Protein AF-A0A1H4JZY3-F1 (afdb_monomer)

Solvent-accessible surface area (backbone atoms only — not comparable to full-atom values): 5199 Å² total; per-residue (Å²): 132,78,88,72,93,86,66,78,89,79,74,81,90,77,78,88,74,80,87,81,73,85,69,72,85,64,83,84,72,58,49,49,100,85,64,25,34,53,93,82,47,30,41,78,25,76,60,78,72,42,64,39,40,57,62,59,50,16,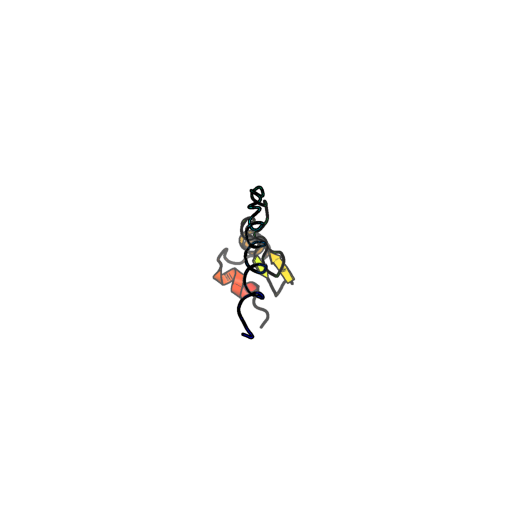65,78,70,74,47,63,76,44,74,67,49,43,51,61,65,28,54,76,127

Foldseek 3Di:
DPDDVVPPVPPPPPPPDDDPPPDPPPDQPQQDPLGARVVVQWDQQCQVRDTDRLVVVCVVVVHDSDPVRSCVVSDDD

Mean predicted aligned error: 12.85 Å

pLDDT: mean 82.62, std 18.39, range [44.31, 98.31]

Radius of gyration: 26.26 Å; Cα contacts (8 Å, |Δi|>4): 65; chains: 1; bounding box: 57×64×37 Å

Structure (mmCIF, N/CA/C/O backbone):
data_AF-A0A1H4JZY3-F1
#
_entry.id   AF-A0A1H4JZY3-F1
#
loop_
_atom_site.group_PDB
_atom_site.id
_atom_site.type_symbol
_atom_site.label_atom_id
_atom_site.label_alt_id
_atom_site.label_comp_id
_atom_site.label_asym_id
_atom_site.label_entity_id
_atom_site.label_seq_id
_atom_site.pdbx_PDB_ins_code
_atom_site.Cartn_x
_atom_site.Cartn_y
_atom_site.Cartn_z
_atom_site.occupancy
_atom_site.B_iso_or_equiv
_atom_site.auth_seq_id
_atom_site.auth_comp_id
_atom_site.auth_asym_id
_atom_site.auth_atom_id
_atom_site.pdbx_PDB_model_num
ATOM 1 N N . MET A 1 1 ? 45.279 -49.755 -8.895 1.00 44.31 1 MET A N 1
ATOM 2 C CA . MET A 1 1 ? 45.378 -49.458 -10.337 1.00 44.31 1 MET A CA 1
ATOM 3 C C . MET A 1 1 ? 44.017 -49.536 -11.047 1.00 44.31 1 MET A C 1
ATOM 5 O O . MET A 1 1 ? 43.963 -49.625 -12.252 1.00 44.31 1 MET A O 1
ATOM 9 N N . ARG A 1 2 ? 42.863 -49.756 -10.413 1.00 53.16 2 ARG A N 1
ATOM 10 C CA . ARG A 1 2 ? 41.976 -48.831 -9.679 1.00 53.16 2 ARG A CA 1
ATOM 11 C C . ARG A 1 2 ? 42.427 -47.368 -9.602 1.00 53.16 2 ARG A C 1
ATOM 13 O O . ARG A 1 2 ? 43.456 -47.125 -8.979 1.00 53.16 2 ARG A O 1
ATOM 20 N N . ARG A 1 3 ? 41.560 -46.472 -10.104 1.00 52.66 3 ARG A N 1
ATOM 21 C CA . ARG A 1 3 ? 41.595 -44.995 -10.029 1.00 52.66 3 ARG A CA 1
ATOM 22 C C . ARG A 1 3 ? 42.629 -44.396 -10.980 1.00 52.66 3 ARG A C 1
ATOM 24 O O . ARG A 1 3 ? 43.795 -44.587 -10.720 1.00 52.66 3 ARG A O 1
ATOM 31 N N . PHE A 1 4 ? 42.197 -43.782 -12.086 1.00 49.03 4 PHE A N 1
ATOM 32 C CA . PHE A 1 4 ? 42.805 -42.590 -12.727 1.00 49.03 4 PHE A CA 1
ATOM 33 C C . PHE A 1 4 ? 42.235 -42.316 -14.133 1.00 49.03 4 PHE A C 1
ATOM 35 O O . PHE A 1 4 ? 42.195 -41.165 -14.543 1.00 49.03 4 PHE A O 1
ATOM 42 N N . PHE A 1 5 ? 41.649 -43.302 -14.819 1.00 46.44 5 PHE A N 1
ATOM 43 C CA . PHE A 1 5 ? 40.976 -43.087 -16.118 1.00 46.44 5 PHE A CA 1
ATOM 44 C C . PHE A 1 5 ? 39.461 -42.834 -16.020 1.00 46.44 5 PHE A C 1
ATOM 46 O O . PHE A 1 5 ? 38.727 -42.979 -16.987 1.00 46.44 5 PHE A O 1
ATOM 53 N N . ALA A 1 6 ? 38.987 -42.430 -14.842 1.00 54.00 6 ALA A N 1
ATOM 54 C CA . ALA A 1 6 ? 37.610 -41.986 -14.606 1.00 54.00 6 ALA A CA 1
ATOM 55 C C . ALA A 1 6 ? 37.547 -40.484 -14.264 1.00 54.00 6 ALA A C 1
ATOM 57 O O . ALA A 1 6 ? 36.622 -40.046 -13.591 1.00 54.00 6 ALA A O 1
ATOM 58 N N . PHE A 1 7 ? 38.563 -39.703 -14.658 1.00 52.31 7 PHE A N 1
ATOM 59 C CA . PHE A 1 7 ? 38.714 -38.315 -14.199 1.00 52.31 7 PHE A CA 1
ATOM 60 C C . PHE A 1 7 ? 39.072 -37.293 -15.294 1.00 52.31 7 PHE A C 1
ATOM 62 O O . PHE A 1 7 ? 39.279 -36.128 -14.985 1.00 52.31 7 PHE A O 1
ATOM 69 N N . CYS A 1 8 ? 39.104 -37.680 -16.578 1.00 55.19 8 CYS A N 1
ATOM 70 C CA . CYS A 1 8 ? 39.410 -36.750 -17.684 1.00 55.19 8 CYS A CA 1
ATOM 71 C C . CYS A 1 8 ? 38.237 -36.508 -18.661 1.00 55.19 8 CYS A C 1
ATOM 73 O O . CYS A 1 8 ? 38.307 -35.625 -19.504 1.00 55.19 8 CYS A O 1
ATOM 75 N N . LEU A 1 9 ? 37.111 -37.214 -18.500 1.00 53.25 9 LEU A N 1
ATOM 76 C CA . LEU A 1 9 ? 35.851 -36.957 -19.223 1.00 53.25 9 LEU A CA 1
ATOM 77 C C . LEU A 1 9 ? 34.758 -36.378 -18.301 1.00 53.25 9 LEU A C 1
ATOM 79 O O . LEU A 1 9 ? 33.573 -36.609 -18.504 1.00 53.25 9 LEU A O 1
ATOM 83 N N . LEU A 1 10 ? 35.160 -35.632 -17.268 1.00 56.69 10 LEU A N 1
ATOM 84 C CA . LEU A 1 10 ? 34.260 -34.872 -16.385 1.00 56.69 10 LEU A CA 1
ATOM 85 C C . LEU A 1 10 ? 34.563 -33.360 -16.369 1.00 56.69 10 LEU A C 1
ATOM 87 O O . LEU A 1 10 ? 33.947 -32.631 -15.604 1.00 56.69 10 LEU A O 1
ATOM 91 N N . PHE A 1 11 ? 35.481 -32.867 -17.212 1.00 56.62 11 PHE A N 1
ATOM 92 C CA . PHE A 1 11 ? 35.992 -31.486 -17.139 1.00 56.62 11 PHE A CA 1
ATOM 93 C C . PHE A 1 11 ? 35.848 -30.647 -18.425 1.00 56.62 11 PHE A C 1
ATOM 95 O O . PHE A 1 11 ? 36.391 -29.551 -18.491 1.00 56.62 11 PHE A O 1
ATOM 102 N N . ALA A 1 12 ? 35.106 -31.111 -19.438 1.00 56.16 12 ALA A N 1
ATOM 103 C CA . ALA A 1 12 ? 34.928 -30.380 -20.707 1.00 56.16 12 ALA A CA 1
ATOM 104 C C . ALA A 1 12 ? 33.478 -29.946 -21.012 1.00 56.16 12 ALA A C 1
ATOM 106 O O . ALA A 1 12 ? 33.226 -29.355 -22.056 1.00 56.16 12 ALA A O 1
ATOM 107 N N . VAL A 1 13 ? 32.522 -30.181 -20.106 1.00 57.28 13 VAL A N 1
ATOM 108 C CA . VAL A 1 13 ? 31.137 -29.672 -20.224 1.00 57.28 13 VAL A CA 1
ATOM 109 C C . VAL A 1 13 ? 30.892 -28.611 -19.146 1.00 57.28 13 VAL A C 1
ATOM 111 O O . VAL A 1 13 ? 29.959 -28.693 -18.360 1.00 57.28 13 VAL A O 1
ATOM 114 N N . ALA A 1 14 ? 31.794 -27.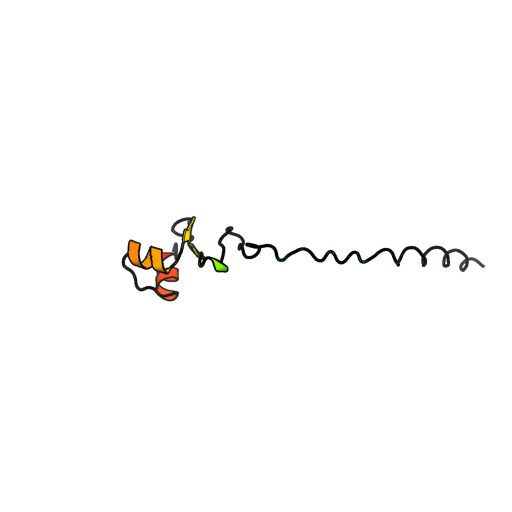634 -19.051 1.00 60.06 14 ALA A N 1
ATOM 115 C CA . ALA A 1 14 ? 31.705 -26.535 -18.083 1.00 60.06 14 ALA A CA 1
ATOM 116 C C . ALA A 1 14 ? 31.880 -25.143 -18.725 1.00 60.06 14 ALA A C 1
ATOM 118 O O . ALA A 1 14 ? 32.136 -24.179 -18.016 1.00 60.06 14 ALA A O 1
ATOM 119 N N . ILE A 1 15 ? 31.743 -25.016 -20.055 1.00 57.62 15 ILE A N 1
ATOM 120 C CA . ILE A 1 15 ? 31.929 -23.738 -20.784 1.00 57.62 15 ILE A CA 1
ATOM 121 C C . ILE A 1 15 ? 30.688 -23.345 -21.620 1.00 57.62 15 ILE A C 1
ATOM 123 O O . ILE A 1 15 ? 30.788 -22.583 -22.571 1.00 57.62 15 ILE A O 1
ATOM 127 N N . VAL A 1 16 ? 29.492 -23.849 -21.287 1.00 54.47 16 VAL A N 1
ATOM 128 C CA . VAL A 1 16 ? 28.223 -23.404 -21.925 1.00 54.47 16 VAL A CA 1
ATOM 129 C C . VAL A 1 16 ? 27.292 -22.705 -20.916 1.00 54.47 16 VAL A C 1
ATOM 131 O O . VAL A 1 16 ? 26.074 -22.728 -21.029 1.00 54.47 16 VAL A O 1
ATOM 134 N N . PHE A 1 17 ? 27.879 -22.070 -19.902 1.00 61.50 17 PHE A N 1
ATOM 135 C CA . PHE A 1 17 ? 27.267 -21.038 -19.057 1.00 61.50 17 PHE A CA 1
ATOM 136 C C . PHE A 1 17 ? 28.102 -19.781 -19.346 1.00 61.50 17 PHE A C 1
ATOM 138 O O . PHE A 1 17 ? 29.285 -19.786 -19.037 1.00 61.50 17 PHE A O 1
ATOM 145 N N . THR A 1 18 ? 27.648 -18.749 -20.052 1.00 60.06 18 THR A N 1
ATOM 146 C CA . THR A 1 18 ? 26.645 -17.782 -19.600 1.00 60.06 18 THR A CA 1
ATOM 147 C C . THR A 1 18 ? 26.073 -17.016 -20.804 1.00 60.06 18 THR A C 1
ATOM 149 O O . THR A 1 18 ? 26.749 -16.207 -21.436 1.00 60.06 18 THR A O 1
ATOM 152 N N . GLY A 1 19 ? 24.799 -17.238 -21.130 1.00 60.28 19 GLY A N 1
ATOM 153 C CA . GLY A 1 19 ? 24.048 -16.313 -21.978 1.00 60.28 19 GLY A CA 1
ATOM 154 C C . GLY A 1 19 ? 23.538 -15.151 -21.130 1.00 60.28 19 GLY A C 1
ATOM 155 O O . GLY A 1 19 ? 22.432 -15.234 -20.604 1.00 60.28 19 GLY A O 1
ATOM 156 N N . GLU A 1 20 ? 24.325 -14.087 -20.968 1.00 60.47 20 GLU A N 1
ATOM 157 C CA . GLU A 1 20 ? 23.836 -12.845 -20.355 1.00 60.47 20 GLU A CA 1
ATOM 158 C C . GLU A 1 20 ? 22.965 -12.114 -21.389 1.00 60.47 20 GLU A C 1
ATOM 160 O O . GLU A 1 20 ? 23.434 -11.343 -22.226 1.00 60.47 20 GLU A O 1
ATOM 165 N N . SER A 1 21 ? 21.669 -12.426 -21.386 1.00 63.41 21 SER A N 1
ATOM 166 C CA . SER A 1 21 ? 20.681 -11.685 -22.162 1.00 63.41 21 SER A CA 1
ATOM 167 C C . SER A 1 21 ? 20.588 -10.274 -21.589 1.00 63.41 21 SER A C 1
ATOM 169 O O . SER A 1 21 ? 20.080 -10.095 -20.482 1.00 63.41 21 SER A O 1
ATOM 171 N N . MET A 1 22 ? 21.008 -9.264 -22.355 1.00 64.44 22 MET A N 1
ATOM 172 C CA . MET A 1 22 ? 20.678 -7.859 -22.095 1.00 64.44 22 MET A CA 1
ATOM 173 C C . MET A 1 22 ? 19.170 -7.661 -22.298 1.00 64.44 22 MET A C 1
ATOM 175 O O . MET A 1 22 ? 18.711 -7.139 -23.312 1.00 64.44 22 MET A O 1
ATOM 179 N N . ALA A 1 23 ? 18.374 -8.158 -21.354 1.00 67.62 23 ALA A N 1
ATOM 180 C CA . ALA A 1 23 ? 16.950 -7.906 -21.318 1.00 67.62 23 ALA A CA 1
ATOM 181 C C . ALA A 1 23 ? 16.753 -6.402 -21.112 1.00 67.62 23 ALA A C 1
ATOM 183 O O . ALA A 1 23 ? 17.302 -5.818 -20.175 1.00 67.62 23 ALA A O 1
ATOM 184 N N . ALA A 1 24 ? 15.982 -5.774 -22.000 1.00 74.81 24 ALA A N 1
ATOM 185 C CA . ALA A 1 24 ? 15.585 -4.384 -21.833 1.00 74.81 24 ALA A CA 1
ATOM 186 C C . ALA A 1 24 ? 14.985 -4.175 -20.425 1.00 74.81 24 ALA A C 1
ATOM 188 O O . ALA A 1 24 ? 14.309 -5.084 -19.920 1.00 74.81 24 ALA A O 1
ATOM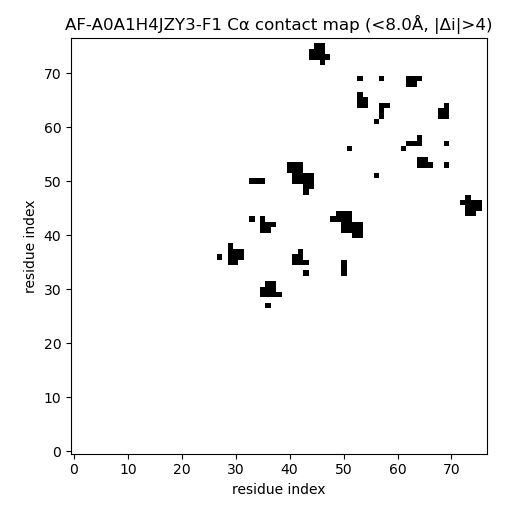 189 N N . PRO A 1 25 ? 15.196 -3.007 -19.786 1.00 72.81 25 PRO A N 1
ATOM 190 C CA . PRO A 1 25 ? 14.617 -2.721 -18.479 1.00 72.81 25 PRO A CA 1
ATOM 191 C C . PRO A 1 25 ? 13.109 -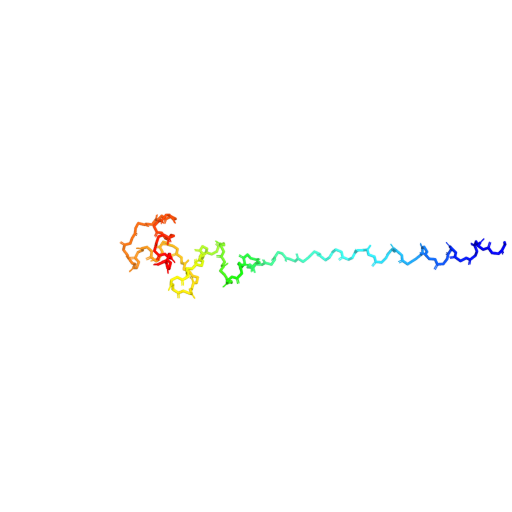2.981 -18.514 1.00 72.81 25 PRO A C 1
ATOM 193 O O . PRO A 1 25 ? 12.381 -2.366 -19.295 1.00 72.81 25 PRO A O 1
ATOM 196 N N . ARG A 1 26 ? 12.625 -3.923 -17.696 1.00 74.88 26 ARG A N 1
ATOM 197 C CA . ARG A 1 26 ? 11.188 -4.208 -17.620 1.00 74.88 26 ARG A CA 1
ATOM 198 C C . ARG A 1 26 ? 10.489 -3.028 -16.953 1.00 74.88 26 ARG A C 1
ATOM 200 O O . ARG A 1 26 ? 10.588 -2.845 -15.741 1.00 74.88 26 ARG A O 1
ATOM 207 N N . VAL A 1 27 ? 9.774 -2.235 -17.749 1.00 77.00 27 VAL A N 1
ATOM 208 C CA . VAL A 1 27 ? 8.891 -1.180 -17.240 1.00 77.00 27 VAL A CA 1
ATOM 209 C C . VAL A 1 27 ? 7.806 -1.840 -16.391 1.00 77.00 27 VAL A C 1
ATOM 211 O O . VAL A 1 27 ? 7.150 -2.783 -16.830 1.00 77.00 27 VAL A O 1
ATOM 214 N N . GLY A 1 28 ? 7.645 -1.378 -15.151 1.00 75.81 28 GLY A N 1
ATOM 215 C CA . GLY A 1 28 ? 6.722 -2.000 -14.207 1.00 75.81 28 GLY A CA 1
ATOM 216 C C . GLY A 1 28 ? 7.232 -3.320 -13.607 1.00 75.81 28 GLY A C 1
ATOM 217 O O . GLY A 1 28 ? 6.445 -4.234 -13.355 1.00 75.81 28 GLY A O 1
ATOM 218 N N . GLY A 1 29 ? 8.534 -3.457 -13.370 1.00 83.62 29 GLY A N 1
ATOM 219 C CA . GLY A 1 29 ? 9.086 -4.561 -12.574 1.00 83.62 29 GLY A CA 1
ATOM 220 C C . GLY A 1 29 ? 8.947 -4.393 -11.051 1.00 83.62 29 GLY A C 1
ATOM 221 O O . GLY A 1 29 ? 9.420 -5.247 -10.316 1.00 83.62 29 GLY A O 1
ATOM 222 N N . ASP A 1 30 ? 8.333 -3.307 -10.575 1.00 90.06 30 ASP A N 1
ATOM 223 C CA . ASP A 1 30 ? 8.326 -2.848 -9.175 1.00 90.06 30 ASP A CA 1
ATOM 224 C C . ASP A 1 30 ? 7.049 -3.201 -8.390 1.00 90.06 30 ASP A C 1
ATOM 226 O O . ASP A 1 30 ? 6.733 -2.557 -7.388 1.00 90.06 30 ASP A O 1
ATOM 230 N N . ALA A 1 31 ? 6.274 -4.174 -8.869 1.00 93.56 31 ALA A N 1
ATOM 231 C CA . ALA A 1 31 ? 5.082 -4.626 -8.162 1.00 93.56 31 ALA A CA 1
ATOM 232 C C . ALA A 1 31 ? 5.466 -5.394 -6.883 1.00 93.56 31 ALA A C 1
ATOM 234 O O . ALA A 1 31 ? 6.303 -6.296 -6.932 1.00 93.56 31 ALA A O 1
ATOM 235 N N . ASP A 1 32 ? 4.846 -5.051 -5.752 1.00 93.88 32 ASP A N 1
ATOM 236 C CA . ASP A 1 32 ? 4.984 -5.788 -4.492 1.00 93.88 32 ASP A CA 1
ATOM 237 C C . ASP A 1 32 ? 4.155 -7.094 -4.475 1.00 93.88 32 ASP A C 1
ATOM 239 O O . ASP A 1 32 ? 3.525 -7.474 -5.465 1.00 93.88 32 ASP A O 1
ATOM 243 N N . SER A 1 33 ? 4.125 -7.795 -3.334 1.00 95.62 33 SER A N 1
ATOM 244 C CA . SER A 1 33 ? 3.356 -9.040 -3.154 1.00 95.62 33 SER A CA 1
ATOM 245 C C . SER A 1 33 ? 1.843 -8.884 -3.342 1.00 95.62 33 SER A C 1
ATOM 247 O O . SER A 1 33 ? 1.146 -9.875 -3.544 1.00 95.62 33 SER A O 1
ATOM 249 N N . HIS A 1 34 ? 1.328 -7.658 -3.256 1.00 95.81 34 HIS A N 1
ATOM 250 C CA . HIS A 1 34 ? -0.070 -7.314 -3.496 1.00 95.81 34 HIS A CA 1
ATOM 251 C C . HIS A 1 34 ? -0.310 -6.799 -4.923 1.00 95.81 34 HIS A C 1
ATOM 253 O O . HIS A 1 34 ? -1.441 -6.466 -5.274 1.00 95.81 34 HIS A O 1
ATOM 259 N N . GLY A 1 35 ? 0.734 -6.733 -5.755 1.00 95.38 35 GLY A N 1
ATOM 260 C CA . GLY A 1 35 ? 0.676 -6.153 -7.091 1.00 95.38 35 GLY A CA 1
ATOM 261 C C . GLY A 1 35 ? 0.719 -4.621 -7.100 1.00 95.38 35 GLY A C 1
ATOM 262 O O . GLY A 1 35 ? 0.519 -4.018 -8.157 1.00 95.38 35 GLY A O 1
ATOM 263 N N . CYS A 1 36 ? 0.975 -3.971 -5.960 1.00 96.69 36 CYS A N 1
ATOM 264 C CA . CYS A 1 36 ? 1.047 -2.517 -5.883 1.00 96.69 36 CYS A CA 1
ATOM 265 C C . CYS A 1 36 ? 2.388 -2.020 -6.428 1.00 96.69 36 CYS A C 1
ATOM 267 O O . CYS A 1 36 ? 3.451 -2.519 -6.070 1.00 96.69 36 CYS A O 1
ATOM 269 N N . ARG A 1 37 ? 2.334 -1.008 -7.298 1.00 95.62 37 ARG A N 1
ATOM 270 C CA . ARG A 1 37 ? 3.507 -0.416 -7.954 1.00 95.62 37 ARG A CA 1
ATOM 271 C C . ARG A 1 37 ? 3.956 0.834 -7.211 1.00 95.62 37 ARG A C 1
ATOM 273 O O . ARG A 1 37 ? 3.315 1.885 -7.327 1.00 95.62 37 ARG A O 1
ATOM 280 N N . ALA A 1 38 ? 5.052 0.731 -6.467 1.00 92.12 38 ALA A N 1
ATOM 281 C CA . ALA A 1 38 ? 5.577 1.845 -5.681 1.00 92.12 38 ALA A CA 1
ATOM 282 C C . ALA A 1 38 ? 5.982 3.041 -6.562 1.00 92.12 38 ALA A C 1
ATOM 284 O O . ALA A 1 38 ? 5.776 4.187 -6.167 1.00 92.12 38 ALA A O 1
ATOM 285 N N . SER A 1 39 ? 6.470 2.798 -7.782 1.00 93.12 39 SER A N 1
ATOM 286 C CA . SER A 1 39 ? 6.844 3.848 -8.743 1.00 93.12 39 SER A CA 1
ATOM 287 C C . SER A 1 39 ? 5.658 4.689 -9.230 1.00 93.12 39 SER A C 1
ATOM 289 O O . SER A 1 39 ? 5.809 5.881 -9.485 1.00 93.12 39 SER A O 1
ATOM 291 N N . ALA A 1 40 ? 4.457 4.105 -9.297 1.00 93.75 40 ALA A N 1
ATOM 292 C CA . ALA A 1 40 ? 3.208 4.827 -9.565 1.00 93.75 40 ALA A CA 1
ATOM 293 C C . ALA A 1 40 ? 2.599 5.464 -8.292 1.00 93.75 40 ALA A C 1
ATOM 295 O O . ALA A 1 40 ? 1.596 6.191 -8.354 1.00 93.75 40 ALA A O 1
ATOM 296 N N . GLY A 1 41 ? 3.230 5.211 -7.139 1.00 95.25 41 GLY A N 1
ATOM 297 C CA . GLY A 1 41 ? 2.846 5.678 -5.81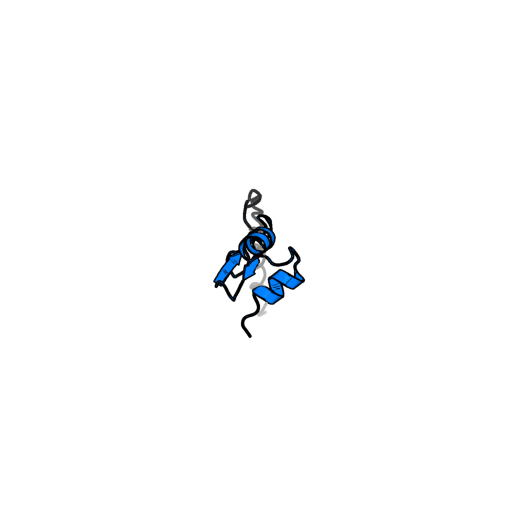2 1.00 95.25 41 GLY A CA 1
ATOM 298 C C . GLY A 1 41 ? 1.640 4.960 -5.220 1.00 95.25 41 GLY A C 1
ATOM 299 O O . GLY A 1 41 ? 0.888 5.549 -4.445 1.00 95.25 41 GLY A O 1
ATOM 300 N N . TYR A 1 42 ? 1.453 3.695 -5.591 1.00 97.12 42 TYR A N 1
ATOM 301 C CA . TYR A 1 42 ? 0.493 2.817 -4.940 1.00 97.12 42 TYR A CA 1
ATOM 302 C C . TYR A 1 42 ? 1.066 2.220 -3.654 1.00 97.12 42 TYR A C 1
ATOM 304 O O . TYR A 1 42 ? 2.255 1.920 -3.556 1.00 97.12 42 TYR A O 1
ATOM 312 N N . SER A 1 43 ? 0.204 2.018 -2.664 1.00 96.81 43 SER A N 1
ATOM 313 C CA . SER A 1 43 ? 0.516 1.340 -1.409 1.00 96.81 43 SER A CA 1
ATOM 314 C C . SER A 1 43 ? -0.655 0.461 -0.991 1.00 96.81 43 SER A C 1
ATOM 316 O O . SER A 1 43 ? -1.809 0.889 -1.040 1.00 96.81 43 SER A O 1
ATOM 318 N N . TRP A 1 44 ? -0.365 -0.768 -0.570 1.00 97.50 44 TRP A N 1
ATOM 319 C CA . TRP A 1 44 ? -1.395 -1.693 -0.111 1.00 97.50 44 TRP A CA 1
ATOM 320 C C . TRP A 1 44 ? -2.093 -1.185 1.158 1.00 97.50 44 TRP A C 1
ATOM 322 O O . TRP A 1 44 ? -1.440 -0.808 2.134 1.00 97.50 44 TRP A O 1
ATOM 332 N N . CYS A 1 45 ? -3.427 -1.211 1.157 1.00 97.75 45 CYS A N 1
ATOM 333 C CA . CYS A 1 45 ? -4.255 -0.860 2.304 1.00 97.75 45 CYS A CA 1
ATOM 334 C C . CYS A 1 45 ? -5.120 -2.064 2.719 1.00 97.75 45 CYS A C 1
ATOM 336 O O . CYS A 1 45 ? -6.109 -2.357 2.045 1.00 97.75 45 CYS A O 1
ATOM 338 N N . PRO A 1 46 ? -4.821 -2.767 3.832 1.00 96.94 46 PRO A N 1
ATOM 339 C CA . PRO A 1 46 ? -5.592 -3.949 4.225 1.00 96.94 46 PRO A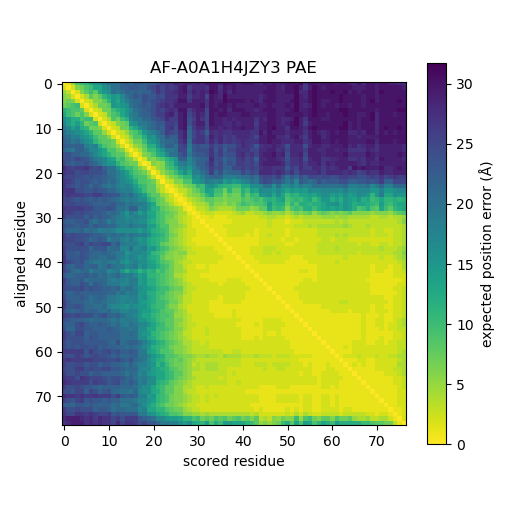 CA 1
ATOM 340 C C . PRO A 1 46 ? -7.055 -3.637 4.565 1.00 96.94 46 PRO A C 1
ATOM 342 O O . PRO A 1 46 ? -7.914 -4.496 4.374 1.00 96.94 46 PRO A O 1
ATOM 345 N N . ARG A 1 47 ? -7.363 -2.404 4.994 1.00 96.75 47 ARG A N 1
ATOM 346 C CA . ARG A 1 47 ? -8.741 -1.949 5.225 1.00 96.75 47 ARG A CA 1
ATOM 347 C C . ARG A 1 47 ? -9.598 -1.952 3.955 1.00 96.75 47 ARG A C 1
ATOM 349 O O . ARG A 1 47 ? -10.738 -2.401 4.013 1.00 96.75 47 ARG A O 1
ATOM 356 N N . THR A 1 48 ? -9.084 -1.442 2.832 1.00 96.56 48 THR A N 1
ATOM 357 C CA . THR A 1 48 ? -9.825 -1.404 1.553 1.00 96.56 48 THR A CA 1
ATOM 358 C C . THR A 1 48 ? -9.542 -2.619 0.673 1.00 96.56 48 THR A C 1
ATOM 360 O O . THR A 1 48 ? -10.279 -2.863 -0.277 1.00 96.56 48 THR A O 1
ATOM 363 N N . LYS A 1 49 ? -8.516 -3.411 1.018 1.00 96.94 49 LYS A N 1
ATOM 364 C CA . LYS A 1 49 ? -7.998 -4.543 0.235 1.00 96.94 49 LYS A CA 1
ATOM 365 C C . LYS A 1 49 ? -7.620 -4.129 -1.190 1.00 96.94 49 LYS A C 1
ATOM 367 O O . LYS A 1 49 ? -7.851 -4.873 -2.142 1.00 96.94 49 LYS A O 1
ATOM 372 N N . GLN A 1 50 ? -7.070 -2.927 -1.330 1.00 97.81 50 GLN A N 1
ATOM 373 C CA . GLN A 1 50 ? -6.711 -2.332 -2.611 1.00 97.81 50 GLN A CA 1
ATOM 374 C C . GLN A 1 50 ? -5.362 -1.616 -2.529 1.00 97.81 50 GLN A C 1
ATOM 376 O O . GLN A 1 50 ? -4.876 -1.253 -1.453 1.00 97.81 50 GLN A O 1
ATOM 381 N N . CYS A 1 51 ? -4.758 -1.422 -3.698 1.00 97.94 51 CYS A N 1
ATOM 382 C CA . CYS A 1 51 ? -3.622 -0.536 -3.875 1.00 97.94 51 CYS A CA 1
ATOM 383 C C . CYS A 1 51 ? -4.134 0.902 -3.943 1.00 97.94 51 CYS A C 1
ATOM 385 O O . CYS A 1 51 ? -4.754 1.304 -4.925 1.00 97.94 51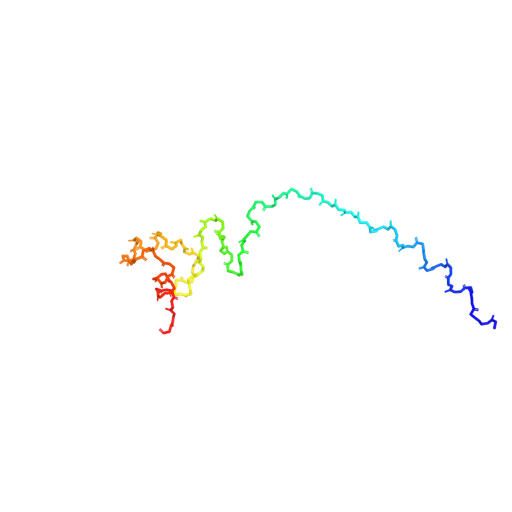 CYS A O 1
ATOM 387 N N . GLU A 1 52 ? -3.857 1.679 -2.907 1.00 98.25 52 GLU A N 1
ATOM 388 C CA . GLU A 1 52 ? -4.326 3.054 -2.769 1.00 98.25 52 GLU A CA 1
ATOM 389 C C . GLU A 1 52 ? -3.177 4.028 -3.012 1.00 98.25 52 GLU A C 1
ATOM 391 O O . GLU A 1 52 ? -2.031 3.746 -2.658 1.00 98.25 52 GLU A O 1
ATOM 396 N N . ARG A 1 53 ? -3.473 5.208 -3.561 1.00 98.12 53 ARG A N 1
ATOM 397 C CA . ARG A 1 53 ? -2.515 6.323 -3.596 1.00 98.12 53 ARG A CA 1
ATOM 398 C C . ARG A 1 53 ? -2.742 7.178 -2.349 1.00 98.12 53 ARG A C 1
ATOM 400 O O . ARG A 1 53 ? -3.795 7.818 -2.260 1.00 98.12 53 ARG A O 1
ATOM 407 N N . PRO A 1 54 ? -1.802 7.235 -1.384 1.00 97.88 54 PRO A N 1
ATOM 408 C CA . PRO A 1 54 ? -2.051 7.857 -0.081 1.00 97.88 54 PRO A CA 1
ATOM 409 C C . PRO A 1 54 ? -2.594 9.291 -0.140 1.00 97.88 54 PRO A C 1
ATOM 411 O O . PRO A 1 54 ? -3.421 9.663 0.686 1.00 97.88 54 PRO A O 1
ATOM 414 N N . TRP A 1 55 ? -2.183 10.085 -1.132 1.00 98.00 55 TRP A N 1
ATOM 415 C CA . TRP A 1 55 ? -2.615 11.476 -1.293 1.00 98.00 55 TRP A CA 1
ATOM 416 C C . TRP A 1 55 ? -4.008 11.633 -1.915 1.00 98.00 55 TRP A C 1
ATOM 418 O O . TRP A 1 55 ? -4.712 12.597 -1.610 1.00 98.00 55 TRP A O 1
ATOM 428 N N . GLU A 1 56 ? -4.425 10.709 -2.782 1.00 98.31 56 GLU A N 1
ATOM 429 C CA . GLU A 1 56 ? -5.786 10.698 -3.329 1.00 98.31 56 GLU A CA 1
ATOM 430 C C . GLU A 1 56 ? -6.765 10.226 -2.268 1.00 98.31 56 GLU A C 1
ATOM 432 O O . GLU A 1 56 ? -7.781 10.879 -2.033 1.00 98.31 56 GLU A O 1
ATOM 437 N N . LEU A 1 57 ? -6.401 9.158 -1.558 1.00 97.88 57 LEU A N 1
ATOM 438 C CA . LEU A 1 57 ? -7.191 8.635 -0.457 1.00 97.88 57 LEU A CA 1
ATOM 439 C C . LEU A 1 57 ? -7.314 9.660 0.680 1.00 97.88 57 LEU A C 1
ATOM 441 O O . LEU A 1 57 ? -8.409 9.848 1.205 1.00 97.88 57 LEU A O 1
ATOM 445 N N . ALA A 1 58 ? -6.234 10.377 1.013 1.00 98.06 58 ALA A N 1
ATOM 446 C CA . ALA A 1 58 ? -6.252 11.464 1.994 1.00 98.06 58 ALA A CA 1
ATOM 447 C C . ALA A 1 58 ? -7.256 12.565 1.626 1.00 98.06 58 ALA A C 1
ATOM 449 O O . ALA A 1 58 ? -8.020 13.008 2.482 1.00 98.06 58 ALA A O 1
ATOM 450 N N . ARG A 1 59 ? -7.306 12.967 0.347 1.00 98.12 59 ARG A N 1
ATOM 451 C CA . ARG A 1 59 ? -8.309 13.918 -0.160 1.00 98.12 59 ARG A CA 1
ATOM 452 C C . ARG A 1 59 ? -9.726 13.346 -0.091 1.00 98.12 59 ARG A C 1
ATOM 454 O O . ARG A 1 59 ? -10.621 14.032 0.387 1.00 98.12 59 ARG A O 1
ATOM 461 N N . ALA A 1 60 ? -9.924 12.101 -0.526 1.00 97.81 60 ALA A N 1
ATOM 462 C CA . ALA A 1 60 ? -11.239 11.460 -0.588 1.00 97.81 60 ALA A CA 1
ATOM 463 C C . ALA A 1 60 ? -11.834 11.132 0.793 1.00 97.81 60 ALA A C 1
ATOM 465 O O . ALA A 1 60 ? -13.050 11.107 0.959 1.00 97.81 60 ALA A O 1
ATOM 466 N N . ARG A 1 61 ? -10.984 10.856 1.787 1.00 96.81 61 ARG A N 1
ATOM 467 C CA . ARG A 1 61 ? -11.374 10.486 3.159 1.00 96.81 61 ARG A CA 1
ATOM 468 C C . ARG A 1 61 ? -11.090 11.590 4.182 1.00 96.81 61 ARG A C 1
ATOM 470 O O . ARG A 1 61 ? -11.239 11.354 5.377 1.00 96.81 61 ARG A O 1
ATOM 477 N N . SER A 1 62 ? -10.671 12.766 3.714 1.00 96.88 62 SER A N 1
ATOM 478 C CA . SER A 1 62 ? -10.430 13.972 4.516 1.00 96.88 62 SER A CA 1
ATOM 479 C C . SER A 1 62 ? -9.477 13.773 5.705 1.00 96.88 62 SER A C 1
ATOM 481 O O . SER A 1 62 ? -9.709 14.301 6.790 1.00 96.88 62 SER A O 1
ATOM 483 N N . PHE A 1 63 ? -8.376 13.039 5.510 1.00 97.19 63 PHE A N 1
ATOM 484 C CA . PHE A 1 63 ? -7.302 12.924 6.505 1.00 97.19 63 PHE A CA 1
ATOM 485 C C . PHE A 1 63 ? -6.007 13.591 6.023 1.00 97.19 63 PHE A C 1
ATOM 487 O O . PHE A 1 63 ? -5.843 13.914 4.849 1.00 97.19 63 PHE A O 1
ATOM 494 N N . LYS A 1 64 ? -5.063 13.824 6.945 1.00 98.06 64 LYS A N 1
ATOM 495 C CA . LYS A 1 64 ? -3.772 14.458 6.630 1.00 98.06 64 LYS A CA 1
ATOM 496 C C . LYS A 1 64 ? -3.025 13.653 5.561 1.00 98.06 64 LYS A C 1
ATOM 498 O O . LYS A 1 64 ? -2.807 12.463 5.745 1.00 98.06 64 LYS A O 1
ATOM 503 N N . ASN A 1 65 ? -2.547 14.296 4.497 1.00 97.19 65 ASN A N 1
ATOM 504 C CA . ASN A 1 65 ? -1.663 13.648 3.524 1.00 97.19 65 ASN A CA 1
ATOM 505 C C . ASN A 1 65 ? -0.281 13.362 4.153 1.00 97.19 65 ASN A C 1
ATOM 507 O O . ASN A 1 65 ? 0.661 14.138 4.008 1.00 97.19 65 ASN A O 1
ATOM 511 N N . SER A 1 66 ? -0.183 12.287 4.936 1.00 97.31 66 SER A N 1
ATOM 512 C C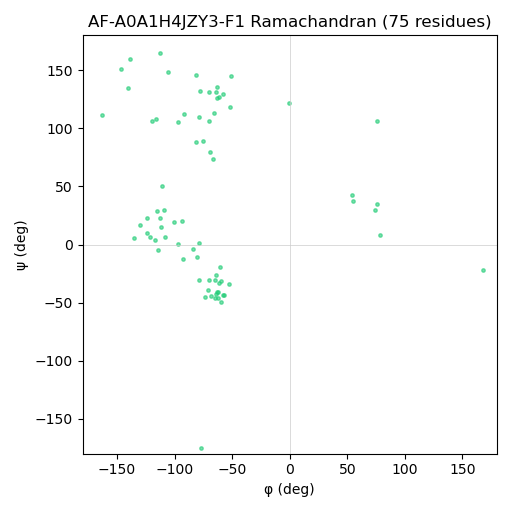A . SER A 1 66 ? 1.051 11.815 5.560 1.00 97.31 66 SER A CA 1
ATOM 513 C C . SER A 1 66 ? 1.068 10.292 5.668 1.00 97.31 66 SER A C 1
ATOM 515 O O . SER A 1 66 ? 0.035 9.648 5.855 1.00 97.31 66 SER A O 1
ATOM 517 N N . ALA A 1 67 ? 2.268 9.707 5.648 1.00 95.56 67 ALA A N 1
ATOM 518 C CA . ALA A 1 67 ? 2.450 8.262 5.798 1.00 95.56 67 ALA A CA 1
ATOM 519 C C . ALA A 1 67 ? 1.908 7.722 7.135 1.00 95.56 67 ALA A C 1
ATOM 521 O O . ALA A 1 67 ? 1.470 6.578 7.225 1.00 95.56 67 ALA A O 1
ATOM 522 N N . SER A 1 68 ? 1.947 8.526 8.200 1.00 97.38 68 SER A N 1
ATOM 523 C CA . SER A 1 68 ? 1.369 8.165 9.499 1.00 97.38 68 SER A CA 1
ATOM 524 C C . SER A 1 68 ? -0.158 8.097 9.458 1.00 97.38 68 SER A C 1
ATOM 526 O O . SER A 1 68 ? -0.737 7.145 9.974 1.00 97.38 68 SER A O 1
ATOM 528 N N . ALA A 1 69 ? -0.810 9.073 8.824 1.00 97.75 69 ALA A N 1
ATOM 529 C CA . ALA A 1 69 ? -2.261 9.112 8.722 1.00 97.75 69 ALA A CA 1
ATOM 530 C C . ALA A 1 69 ? -2.790 8.025 7.777 1.00 97.75 69 ALA A C 1
ATOM 532 O O . ALA A 1 69 ? -3.763 7.364 8.120 1.00 97.75 69 ALA A O 1
ATOM 533 N N . PHE A 1 70 ? -2.097 7.766 6.661 1.00 97.94 70 PHE A N 1
ATOM 534 C CA . PHE A 1 70 ? -2.408 6.643 5.774 1.00 97.94 70 PHE A CA 1
ATOM 535 C C . PHE A 1 70 ? -2.310 5.297 6.502 1.00 97.94 70 PHE A C 1
ATOM 537 O O . PHE A 1 70 ? -3.260 4.522 6.482 1.00 97.94 70 PHE A O 1
ATOM 544 N N . ARG A 1 71 ? -1.209 5.039 7.227 1.00 97.12 71 ARG A N 1
ATOM 545 C CA . ARG A 1 71 ? -1.057 3.809 8.026 1.00 97.12 71 ARG A CA 1
ATOM 546 C C . ARG A 1 71 ? -2.162 3.658 9.066 1.00 97.12 71 ARG A C 1
ATOM 548 O O . ARG A 1 71 ? -2.719 2.578 9.195 1.00 97.12 71 ARG A O 1
ATOM 555 N N . LYS A 1 72 ? -2.507 4.742 9.766 1.00 97.75 72 LYS A N 1
ATOM 556 C CA . LYS A 1 72 ? -3.603 4.745 10.742 1.00 97.75 72 LYS A CA 1
ATOM 557 C C . LYS A 1 72 ? -4.957 4.462 10.087 1.00 97.75 72 LYS A C 1
ATOM 559 O O . LYS A 1 72 ? -5.754 3.727 10.654 1.00 97.75 72 LYS A O 1
ATOM 564 N N . PHE A 1 73 ? -5.221 5.037 8.913 1.00 96.81 73 PHE A N 1
ATOM 565 C CA . PHE A 1 73 ? -6.440 4.760 8.156 1.00 96.81 73 PHE A CA 1
ATOM 566 C C . PHE A 1 73 ? -6.496 3.297 7.716 1.00 96.81 73 PHE A C 1
ATOM 568 O O . PHE A 1 73 ? -7.542 2.673 7.813 1.00 96.81 73 PHE A O 1
ATOM 575 N N . CYS A 1 74 ? -5.380 2.751 7.245 1.00 97.25 74 CYS A N 1
ATOM 576 C CA . CYS A 1 74 ? -5.323 1.399 6.712 1.00 97.25 74 CYS A CA 1
ATOM 577 C C . CYS A 1 74 ? -5.234 0.302 7.777 1.00 97.25 74 CYS A C 1
ATOM 579 O O . CYS A 1 74 ? -5.412 -0.859 7.423 1.00 97.25 74 CYS A O 1
ATOM 581 N N . ASP A 1 75 ? -4.996 0.636 9.047 1.00 96.31 75 ASP A N 1
ATOM 582 C CA . ASP A 1 75 ? -4.979 -0.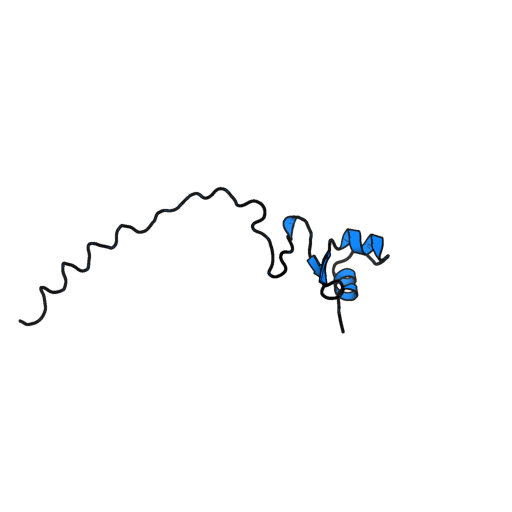327 10.150 1.00 96.31 75 ASP A CA 1
ATOM 583 C C . ASP A 1 75 ? -6.367 -0.975 10.339 1.00 96.31 75 ASP A C 1
ATOM 585 O O . ASP A 1 75 ? -7.408 -0.303 10.280 1.00 96.31 75 ASP A O 1
ATOM 589 N N . VAL A 1 76 ? -6.373 -2.298 10.523 1.00 89.06 76 VAL A N 1
ATOM 590 C CA . VAL A 1 76 ? -7.580 -3.153 10.589 1.00 89.06 76 VAL A CA 1
ATOM 591 C C . VAL A 1 76 ? -7.826 -3.741 11.982 1.00 89.06 76 VAL A C 1
ATOM 593 O O . VAL A 1 76 ? -8.588 -4.695 12.108 1.00 89.06 76 VAL A O 1
ATOM 596 N N . ARG A 1 77 ? -7.160 -3.205 13.008 1.00 74.06 77 ARG A N 1
ATOM 597 C CA . ARG A 1 77 ? -7.392 -3.591 14.405 1.00 74.06 77 ARG A CA 1
ATOM 598 C C . ARG A 1 77 ? -8.784 -3.224 14.897 1.00 74.06 77 ARG A C 1
ATOM 600 O O . ARG A 1 77 ? -9.300 -2.166 14.467 1.00 74.06 77 ARG A O 1
#

Secondary structure (DSSP, 8-state):
--SSTTSSSSSSS-S-------PPP-TT--B-TT--BGGGT-EEETTTTEEE-HHHHHHHTT--SSHHHHHHHH---

Sequence (77 aa):
MRRFFAFCLLFAVAIVFTGESMAAPRVGGDADSHGCRASAGYSWCPRTKQCERPWELARARSFKNSASAFRKFCDVR